Protein AF-A0A7V9R904-F1 (afdb_monomer_lite)

Radius of gyration: 27.71 Å; chains: 1; bounding box: 65×24×62 Å

Sequence (106 aa):
MPACEADAQMVERGLEPAAREVSVGGRQVPYWNAGPAYGPWAGGFFSPFGGLFPGILIGSMLGGAFASPVAYGGGYEGGDSGDGDFGGDFGGGDFGGGGDFGGGDF

Structure (mmCIF, N/CA/C/O backbone):
data_AF-A0A7V9R904-F1
#
_entry.id   AF-A0A7V9R904-F1
#
loop_
_atom_site.group_PDB
_atom_site.id
_atom_site.type_symbol
_atom_site.label_atom_id
_atom_site.label_alt_id
_atom_site.label_comp_id
_atom_site.label_asym_id
_atom_site.label_entity_id
_atom_site.label_seq_id
_atom_site.pdbx_PDB_ins_code
_atom_site.Cartn_x
_atom_site.Cartn_y
_atom_site.Cartn_z
_atom_site.occupancy
_atom_site.B_iso_or_equiv
_atom_site.auth_seq_id
_atom_site.auth_comp_id
_atom_site.auth_asym_id
_atom_site.auth_atom_id
_atom_site.pdbx_PDB_model_num
ATOM 1 N N . MET A 1 1 ? -4.715 -16.058 -0.648 1.00 57.75 1 MET A N 1
ATOM 2 C CA . MET A 1 1 ? -6.149 -16.337 -0.429 1.00 57.75 1 MET A CA 1
ATOM 3 C C . MET A 1 1 ? -6.753 -16.656 -1.782 1.00 57.75 1 MET A C 1
ATOM 5 O O . MET A 1 1 ? -6.652 -15.794 -2.644 1.00 57.75 1 MET A O 1
ATOM 9 N N . PRO A 1 2 ? -7.291 -17.861 -2.015 1.00 68.44 2 PRO A N 1
ATOM 10 C CA . PRO A 1 2 ? -8.132 -18.087 -3.186 1.00 68.44 2 PRO A CA 1
ATOM 11 C C . PRO A 1 2 ? -9.427 -17.267 -3.046 1.00 68.44 2 PRO A C 1
ATOM 13 O O . PRO A 1 2 ? -9.995 -17.206 -1.954 1.00 68.44 2 PRO A O 1
ATOM 16 N N . ALA A 1 3 ? -9.839 -16.595 -4.122 1.00 83.25 3 ALA A N 1
ATOM 17 C CA . ALA A 1 3 ? -11.090 -15.838 -4.188 1.00 83.25 3 ALA A CA 1
ATOM 18 C C . ALA A 1 3 ? -12.297 -16.791 -4.259 1.00 83.25 3 ALA A C 1
ATOM 20 O O . ALA A 1 3 ? -12.157 -17.923 -4.730 1.00 83.25 3 ALA A O 1
ATOM 21 N N . CYS A 1 4 ? -13.476 -16.359 -3.798 1.00 89.62 4 CYS A N 1
ATOM 22 C CA . CYS A 1 4 ? -14.700 -17.123 -4.042 1.00 89.62 4 CYS A CA 1
ATOM 23 C C . CYS A 1 4 ? -15.142 -16.979 -5.512 1.00 89.62 4 CYS A C 1
ATOM 25 O O . CYS A 1 4 ? -14.692 -16.073 -6.212 1.00 89.62 4 CYS A O 1
ATOM 27 N N . GLU A 1 5 ? -16.031 -17.855 -5.992 1.00 92.25 5 GLU A N 1
ATOM 28 C CA . GLU A 1 5 ? -16.502 -17.818 -7.389 1.00 92.25 5 GLU A CA 1
ATOM 29 C C . GLU A 1 5 ? -17.139 -16.467 -7.755 1.00 92.25 5 GLU A C 1
ATOM 31 O O . GLU A 1 5 ? -16.898 -15.940 -8.839 1.00 92.25 5 GLU A O 1
ATOM 36 N N . ALA A 1 6 ? -17.904 -15.870 -6.837 1.00 92.00 6 ALA A N 1
ATOM 37 C CA . ALA A 1 6 ? -18.533 -14.572 -7.064 1.00 92.00 6 ALA A CA 1
ATOM 38 C C . ALA A 1 6 ? -17.495 -13.453 -7.257 1.00 92.00 6 ALA A C 1
ATOM 40 O O . ALA A 1 6 ? -17.619 -12.661 -8.191 1.00 92.00 6 ALA A O 1
ATOM 41 N N . ASP A 1 7 ? -16.449 -13.422 -6.426 1.00 91.12 7 ASP A N 1
ATOM 42 C CA . ASP A 1 7 ? -15.366 -12.440 -6.539 1.00 91.12 7 ASP A CA 1
ATOM 43 C C . ASP A 1 7 ? -14.559 -12.652 -7.827 1.00 91.12 7 ASP A C 1
ATOM 45 O O . ASP A 1 7 ? -14.187 -11.685 -8.490 1.00 91.12 7 ASP A O 1
ATOM 49 N N . ALA A 1 8 ? -14.333 -13.909 -8.225 1.00 91.50 8 ALA A N 1
ATOM 50 C CA . ALA A 1 8 ? -13.651 -14.234 -9.477 1.00 91.50 8 ALA A CA 1
ATOM 51 C C . ALA A 1 8 ? -14.432 -13.712 -10.694 1.00 91.50 8 ALA A C 1
ATOM 53 O O . ALA A 1 8 ? -13.863 -13.024 -11.541 1.00 91.50 8 ALA A O 1
ATOM 54 N N . GLN A 1 9 ? -15.748 -13.942 -10.737 1.00 94.25 9 GLN A N 1
ATOM 55 C CA . GLN A 1 9 ? -16.601 -13.418 -11.807 1.00 94.25 9 GLN A CA 1
ATOM 56 C C . GLN A 1 9 ? -16.633 -11.883 -11.838 1.00 94.25 9 GLN A C 1
ATOM 58 O O . GLN A 1 9 ? -16.752 -11.299 -12.915 1.00 94.25 9 GLN A O 1
ATOM 63 N N . MET A 1 10 ? -16.555 -11.214 -10.682 1.00 94.12 10 MET A N 1
ATOM 64 C CA . MET A 1 10 ? -16.448 -9.751 -10.632 1.00 94.12 10 MET A CA 1
ATOM 65 C C . MET A 1 10 ? -15.141 -9.279 -11.270 1.00 94.12 10 MET A C 1
ATOM 67 O O . MET A 1 10 ? -15.184 -8.438 -12.167 1.00 94.12 10 MET A O 1
ATOM 71 N N . VAL A 1 11 ? -14.011 -9.877 -10.886 1.00 92.56 11 VAL A N 1
ATOM 72 C CA . VAL A 1 11 ? -12.688 -9.542 -11.435 1.00 92.56 11 VAL A CA 1
ATOM 73 C C . VAL A 1 11 ? -12.631 -9.776 -12.945 1.00 92.56 11 VAL A C 1
ATOM 75 O O . VAL A 1 11 ? -12.160 -8.911 -13.680 1.00 92.56 11 VAL A O 1
ATOM 78 N N . GLU A 1 12 ? -13.166 -10.897 -13.434 1.00 94.19 12 GLU A N 1
ATOM 79 C CA . GLU A 1 12 ? -13.231 -11.199 -14.873 1.00 94.19 12 GLU A CA 1
ATOM 80 C C . GLU A 1 12 ? -14.057 -10.173 -15.662 1.00 94.19 12 GLU A C 1
ATOM 82 O O . GLU A 1 12 ? -13.778 -9.905 -16.830 1.00 94.19 12 GLU A O 1
ATOM 87 N N . ARG A 1 13 ? -15.059 -9.563 -15.021 1.00 95.94 13 ARG A N 1
ATOM 88 C CA . ARG A 1 13 ? -15.883 -8.489 -15.598 1.00 95.94 13 ARG A CA 1
ATOM 89 C C . ARG A 1 13 ? -15.275 -7.095 -15.398 1.00 95.94 13 ARG A C 1
ATOM 91 O O . ARG A 1 13 ? -15.907 -6.113 -15.781 1.00 95.94 13 ARG A O 1
ATOM 98 N N . GLY A 1 14 ? -14.084 -6.997 -14.803 1.00 94.62 14 GLY A N 1
ATOM 99 C CA . GLY A 1 14 ? -13.423 -5.731 -14.477 1.00 94.62 14 GLY A CA 1
ATOM 100 C C . GLY A 1 14 ? -14.107 -4.946 -13.355 1.00 94.62 14 GLY A C 1
ATOM 101 O O . GLY A 1 14 ? -13.937 -3.733 -13.266 1.00 94.62 14 GLY A O 1
ATOM 102 N N . LEU A 1 15 ? -14.917 -5.616 -12.533 1.00 95.25 15 LEU A N 1
ATOM 103 C CA . LEU A 1 15 ? -15.547 -5.035 -11.353 1.00 95.25 15 LEU A CA 1
ATOM 104 C C . LEU A 1 15 ? -14.650 -5.239 -10.131 1.00 95.25 15 LEU A C 1
ATOM 106 O O . LEU A 1 15 ? -14.010 -6.278 -9.981 1.00 95.25 15 LEU A O 1
ATOM 110 N N . GLU A 1 16 ? -14.652 -4.254 -9.239 1.00 90.12 16 GLU A N 1
ATOM 111 C CA . GLU A 1 16 ? -13.893 -4.296 -7.991 1.00 90.12 16 GLU A CA 1
ATOM 112 C C . GLU A 1 16 ? -14.665 -5.117 -6.936 1.00 90.12 16 GLU A C 1
ATOM 114 O O . GLU A 1 16 ? -15.759 -4.703 -6.530 1.00 90.12 16 GLU A O 1
ATOM 119 N N . PRO A 1 17 ? -14.147 -6.272 -6.475 1.00 90.25 17 PRO A N 1
ATOM 120 C CA . PRO A 1 17 ? -14.756 -7.003 -5.371 1.00 90.25 17 PRO A CA 1
ATOM 121 C C . PRO A 1 17 ? -14.543 -6.267 -4.042 1.00 90.25 17 PRO A C 1
ATOM 123 O O . PRO A 1 17 ? -13.605 -5.485 -3.868 1.00 90.25 17 PRO A O 1
ATOM 126 N N . ALA A 1 18 ? -15.407 -6.541 -3.064 1.00 88.81 18 ALA A N 1
ATOM 127 C CA . ALA A 1 18 ? -15.295 -5.921 -1.750 1.00 88.81 18 ALA A CA 1
ATOM 128 C C . ALA A 1 18 ? -14.026 -6.396 -1.025 1.00 88.81 18 ALA A C 1
ATOM 130 O O . ALA A 1 18 ? -13.834 -7.581 -0.749 1.00 88.81 18 ALA A O 1
ATOM 131 N N . ALA A 1 19 ? -13.168 -5.445 -0.670 1.00 88.12 19 ALA A N 1
ATOM 132 C CA . ALA A 1 19 ? -11.979 -5.712 0.115 1.00 88.12 19 ALA A CA 1
ATOM 133 C C . ALA A 1 19 ? -12.311 -5.931 1.594 1.00 88.12 19 ALA A C 1
ATOM 135 O O . ALA A 1 19 ? -13.236 -5.338 2.148 1.00 88.12 19 ALA A O 1
ATOM 136 N N . ARG A 1 20 ? -11.491 -6.733 2.281 1.00 88.25 20 ARG A N 1
ATOM 137 C CA . ARG A 1 20 ? -11.578 -6.841 3.739 1.00 88.25 20 ARG A CA 1
ATOM 138 C C . ARG A 1 20 ? -11.132 -5.530 4.385 1.00 88.25 20 ARG A C 1
ATOM 140 O O . ARG A 1 20 ? -9.967 -5.147 4.265 1.00 88.25 20 ARG A O 1
ATOM 147 N N . GLU A 1 21 ? -12.035 -4.907 5.131 1.00 92.19 21 GLU A N 1
ATOM 148 C CA . GLU A 1 21 ? -11.756 -3.698 5.904 1.00 92.19 21 GLU A CA 1
ATOM 149 C C . GLU A 1 21 ? -11.452 -4.000 7.375 1.00 92.19 21 GLU A C 1
ATOM 151 O O . GLU A 1 21 ? -11.901 -5.000 7.946 1.00 92.19 21 GLU A O 1
ATOM 156 N N . VAL A 1 22 ? -10.680 -3.113 7.998 1.00 90.94 22 VAL A N 1
ATOM 157 C CA . VAL A 1 22 ? -10.340 -3.128 9.421 1.00 90.94 22 VAL A CA 1
ATOM 158 C C . VAL A 1 22 ? -10.510 -1.729 10.012 1.00 90.94 22 VAL A C 1
ATOM 160 O O . VAL A 1 22 ? -10.340 -0.726 9.318 1.00 90.94 22 VAL A O 1
ATOM 163 N N . SER A 1 23 ? -10.840 -1.664 11.303 1.00 93.69 23 SER A N 1
ATOM 164 C CA . SER A 1 23 ? -11.048 -0.394 12.001 1.00 93.69 23 SER A CA 1
ATOM 165 C C . SER A 1 23 ? -9.711 0.211 12.416 1.00 93.69 23 SER A C 1
ATOM 167 O O . SER A 1 23 ? -8.971 -0.384 13.202 1.00 93.69 23 SER A O 1
ATOM 169 N N . VAL A 1 24 ? -9.409 1.405 11.905 1.00 91.44 24 VAL A N 1
ATOM 170 C CA . VAL A 1 24 ? -8.217 2.187 12.258 1.00 91.44 24 VAL A CA 1
ATOM 171 C C . VAL A 1 24 ? -8.639 3.612 12.582 1.00 91.44 24 VAL A C 1
ATOM 173 O O . VAL A 1 24 ? -9.116 4.353 11.721 1.00 91.44 24 VAL A O 1
ATOM 176 N N . GLY A 1 25 ? -8.491 4.005 13.850 1.00 90.50 25 GLY A N 1
ATOM 177 C CA . GLY A 1 25 ? -8.860 5.349 14.308 1.00 90.50 25 GLY A CA 1
ATOM 178 C C . GLY A 1 25 ? -10.338 5.692 14.078 1.00 90.50 25 GLY A C 1
ATOM 179 O O . GLY A 1 25 ? -10.653 6.828 13.742 1.00 90.50 25 GLY A O 1
ATOM 180 N N . GLY A 1 26 ? -11.234 4.704 14.188 1.00 93.25 26 GLY A N 1
ATOM 181 C CA . GLY A 1 26 ? -12.678 4.882 13.995 1.00 93.25 26 GLY A CA 1
ATOM 182 C C . GLY A 1 26 ? -13.141 4.916 12.535 1.00 93.25 26 GLY A C 1
ATOM 183 O O . GLY A 1 26 ? -14.326 5.118 12.288 1.00 93.25 26 GLY A O 1
ATOM 184 N N . ARG A 1 27 ? -12.240 4.703 11.568 1.00 92.88 27 ARG A N 1
ATOM 185 C CA . ARG A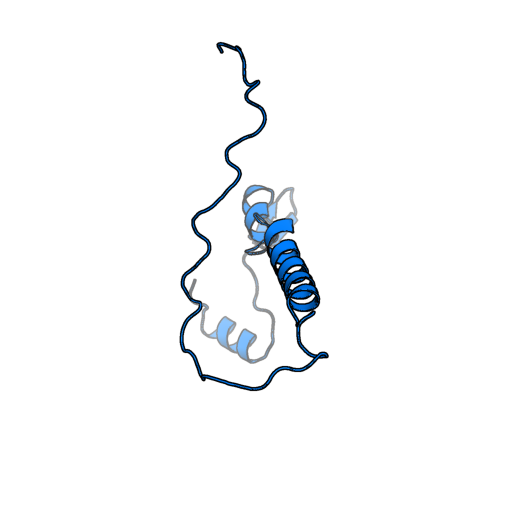 1 27 ? -12.581 4.552 10.147 1.00 92.88 27 ARG A CA 1
ATOM 186 C C . ARG A 1 27 ? -12.350 3.116 9.706 1.00 92.88 27 ARG A C 1
ATOM 188 O O . ARG A 1 27 ? -11.354 2.509 10.092 1.00 92.88 27 ARG A O 1
ATOM 195 N N . GLN A 1 28 ? -13.244 2.610 8.868 1.00 92.94 28 GLN A N 1
ATOM 196 C CA . GLN A 1 28 ? -13.014 1.367 8.148 1.00 92.94 28 GLN A CA 1
ATOM 197 C C . GLN A 1 28 ? -12.099 1.658 6.963 1.00 92.94 28 GLN A C 1
ATOM 199 O O . GLN A 1 28 ? -12.371 2.555 6.165 1.00 92.94 28 GLN A O 1
ATOM 204 N N . VAL A 1 29 ? -10.976 0.952 6.901 1.00 92.31 29 VAL A N 1
ATOM 205 C CA . VAL A 1 29 ? -10.018 1.045 5.798 1.00 92.31 29 VAL A CA 1
ATOM 206 C C . VAL A 1 29 ? -9.676 -0.356 5.309 1.00 92.31 29 VAL A C 1
ATOM 208 O O . VAL A 1 29 ? -9.668 -1.287 6.118 1.00 92.31 29 VAL A O 1
ATOM 211 N N . PRO A 1 30 ? -9.350 -0.538 4.021 1.00 90.69 30 PRO A N 1
ATOM 212 C CA . PRO A 1 30 ? -8.849 -1.815 3.532 1.00 90.69 30 PRO A CA 1
ATOM 213 C C . PRO A 1 30 ? -7.640 -2.289 4.343 1.00 90.69 30 PRO A C 1
ATOM 215 O O . PRO A 1 30 ? -6.802 -1.477 4.744 1.00 90.69 30 PRO A O 1
ATOM 218 N N . TYR A 1 31 ? -7.526 -3.597 4.582 1.00 86.81 31 TYR A N 1
ATOM 219 C CA . TYR A 1 31 ? -6.534 -4.144 5.516 1.00 86.81 31 TYR A CA 1
ATOM 220 C C . TYR A 1 31 ? -5.078 -3.781 5.173 1.00 86.81 31 TYR A C 1
ATOM 222 O O . TYR A 1 31 ? -4.259 -3.626 6.073 1.00 86.81 31 TYR A O 1
ATOM 230 N N . TRP A 1 32 ? -4.751 -3.603 3.891 1.00 86.00 32 TRP A N 1
ATOM 231 C CA . TRP A 1 32 ? -3.413 -3.194 3.444 1.00 86.00 32 TRP A CA 1
ATOM 232 C C . TRP A 1 32 ? -3.088 -1.726 3.755 1.00 86.00 32 TRP A C 1
ATOM 234 O O . TRP A 1 32 ? -1.923 -1.347 3.769 1.00 86.00 32 TRP A O 1
ATOM 244 N N . ASN A 1 33 ? -4.100 -0.907 4.047 1.00 87.25 33 ASN A N 1
ATOM 245 C CA . ASN A 1 33 ? -3.960 0.493 4.452 1.00 87.25 33 ASN A CA 1
ATOM 246 C C . ASN A 1 33 ? -4.025 0.676 5.978 1.00 87.25 33 ASN A C 1
ATOM 248 O O . ASN A 1 33 ? -4.124 1.802 6.465 1.00 87.25 33 ASN A O 1
ATOM 252 N N . ALA A 1 34 ? -3.968 -0.407 6.757 1.00 87.88 34 ALA A N 1
ATOM 253 C CA . ALA A 1 34 ? -4.254 -0.376 8.189 1.00 87.88 34 ALA A CA 1
ATOM 254 C C . ALA A 1 34 ? -3.159 0.250 9.084 1.00 87.88 34 ALA A C 1
ATOM 256 O O . ALA A 1 34 ? -3.258 0.188 10.309 1.00 87.88 34 ALA A O 1
ATOM 257 N N . GLY A 1 35 ? -2.116 0.857 8.507 1.00 83.88 35 GLY A N 1
ATOM 258 C CA . GLY A 1 35 ? -1.090 1.607 9.238 1.00 83.88 35 GLY A CA 1
ATOM 259 C C . GLY A 1 35 ? 0.348 1.123 8.999 1.00 83.88 35 GLY A C 1
ATOM 260 O O . GLY A 1 35 ? 0.597 0.368 8.057 1.00 83.88 35 GLY A O 1
ATOM 261 N N . PRO A 1 36 ? 1.313 1.543 9.846 1.00 80.88 36 PRO A N 1
ATOM 262 C CA . PRO A 1 36 ? 2.751 1.361 9.606 1.00 80.88 36 PRO A CA 1
ATOM 263 C C . PRO A 1 36 ? 3.190 -0.090 9.404 1.00 80.88 36 PRO A C 1
ATOM 265 O O . PRO A 1 36 ? 4.127 -0.341 8.657 1.00 80.88 36 PRO A O 1
ATOM 268 N N . ALA A 1 37 ? 2.488 -1.048 10.016 1.00 79.19 37 ALA A N 1
ATOM 269 C CA . ALA A 1 37 ? 2.767 -2.475 9.854 1.00 79.19 37 ALA A CA 1
ATOM 270 C C . ALA A 1 37 ? 2.628 -2.960 8.397 1.00 79.19 37 ALA A C 1
ATOM 272 O O . ALA A 1 37 ? 3.303 -3.907 8.004 1.00 79.19 37 ALA A O 1
ATOM 273 N N . TYR A 1 38 ? 1.791 -2.301 7.592 1.00 76.25 38 TYR A N 1
ATOM 274 C CA . TYR A 1 38 ? 1.568 -2.631 6.180 1.00 76.25 38 TYR A CA 1
ATOM 275 C C . TYR A 1 38 ? 2.311 -1.689 5.216 1.00 76.25 38 TYR A C 1
ATOM 277 O O . TYR A 1 38 ? 2.404 -1.971 4.023 1.00 76.25 38 TYR A O 1
ATOM 285 N N . GLY A 1 39 ? 2.906 -0.606 5.732 1.00 73.88 39 GLY A N 1
ATOM 286 C CA . GLY A 1 39 ? 3.659 0.386 4.957 1.00 73.88 39 GLY A CA 1
ATOM 287 C C . GLY A 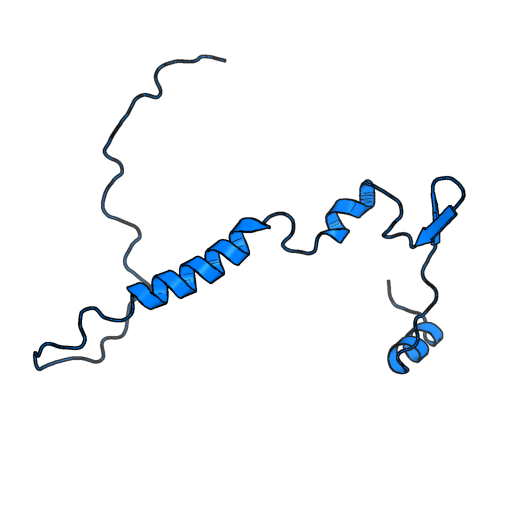1 39 ? 4.808 -0.180 4.105 1.00 73.88 39 GLY A C 1
ATOM 288 O O . GLY A 1 39 ? 4.930 0.235 2.953 1.00 73.88 39 GLY A O 1
ATOM 289 N N . PRO A 1 40 ? 5.611 -1.154 4.585 1.00 73.06 40 PRO A N 1
ATOM 290 C CA . PRO A 1 40 ? 6.704 -1.727 3.793 1.00 73.06 40 PRO A CA 1
ATOM 291 C C . PRO A 1 40 ? 6.262 -2.383 2.478 1.00 73.06 40 PRO A C 1
ATOM 293 O O . PRO A 1 40 ? 7.029 -2.404 1.522 1.00 73.06 40 PRO A O 1
ATOM 296 N N . TRP A 1 41 ? 5.028 -2.891 2.403 1.00 72.12 41 TRP A N 1
ATOM 297 C CA . TRP A 1 41 ? 4.483 -3.484 1.176 1.00 72.12 41 TRP A CA 1
ATOM 298 C C . TRP A 1 41 ? 3.896 -2.447 0.210 1.00 72.12 41 TRP A C 1
ATOM 300 O O . TRP A 1 41 ? 3.796 -2.716 -0.985 1.00 72.12 41 TRP A O 1
ATOM 310 N N . ALA A 1 42 ? 3.548 -1.252 0.696 1.00 72.75 42 ALA A N 1
ATOM 311 C CA . ALA A 1 42 ? 2.994 -0.182 -0.132 1.00 72.75 42 ALA A CA 1
ATOM 3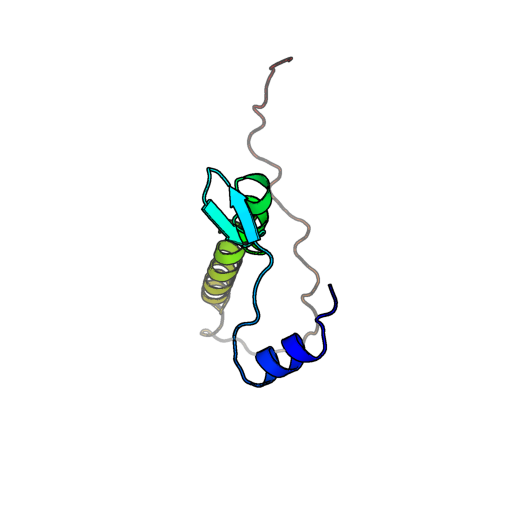12 C C . ALA A 1 42 ? 4.045 0.488 -1.039 1.00 72.75 42 ALA A C 1
ATOM 314 O O . ALA A 1 42 ? 3.687 1.067 -2.060 1.00 72.75 42 ALA A O 1
ATOM 315 N N . GLY A 1 43 ? 5.338 0.394 -0.704 1.00 75.38 43 GLY A N 1
ATOM 316 C CA . GLY A 1 43 ? 6.428 0.987 -1.492 1.00 75.38 43 GLY A CA 1
ATOM 317 C C . GLY A 1 43 ? 6.778 0.242 -2.790 1.00 75.38 43 GLY A C 1
ATOM 318 O O . GLY A 1 43 ? 7.583 0.730 -3.583 1.00 75.38 43 GLY A O 1
ATOM 319 N N . GLY A 1 44 ? 6.194 -0.937 -3.026 1.00 76.12 44 GLY A N 1
ATOM 320 C CA . GLY A 1 44 ? 6.538 -1.811 -4.151 1.00 76.12 44 GLY A CA 1
ATOM 321 C C . GLY A 1 44 ? 7.807 -2.643 -3.916 1.00 76.12 44 GLY A C 1
ATOM 322 O O . GLY A 1 44 ? 8.601 -2.377 -3.017 1.00 76.12 44 GLY A O 1
ATOM 323 N N . PHE A 1 45 ? 8.011 -3.676 -4.742 1.00 71.88 45 PHE A N 1
ATOM 324 C CA . PHE A 1 45 ? 9.094 -4.664 -4.582 1.00 71.88 45 PHE A CA 1
ATOM 325 C C . PHE A 1 45 ? 10.499 -4.038 -4.514 1.00 71.88 45 PHE A C 1
ATOM 327 O O . PHE A 1 45 ? 11.359 -4.497 -3.767 1.00 71.88 45 PHE A O 1
ATOM 334 N N . PHE A 1 46 ? 10.720 -2.954 -5.258 1.00 75.19 46 PHE A N 1
ATOM 335 C CA . PHE A 1 46 ? 12.007 -2.263 -5.327 1.00 75.19 46 PHE A CA 1
ATOM 336 C C . PHE A 1 46 ? 12.149 -1.116 -4.323 1.00 75.19 46 PHE A C 1
ATOM 338 O O . PHE A 1 46 ? 13.185 -0.456 -4.319 1.00 75.19 46 PHE A O 1
ATOM 345 N N . SER A 1 47 ? 11.160 -0.882 -3.451 1.00 78.00 47 SER A N 1
ATOM 346 C CA . SER A 1 47 ? 11.234 0.181 -2.439 1.00 78.00 47 SER A CA 1
ATOM 347 C C . SER A 1 47 ? 12.506 0.137 -1.584 1.00 78.00 47 SER A C 1
ATOM 349 O O . SER A 1 47 ? 13.078 1.202 -1.356 1.00 78.00 47 SER A O 1
ATOM 351 N N . PRO A 1 48 ? 12.997 -1.040 -1.131 1.00 80.06 48 PRO A N 1
ATOM 352 C CA . PRO A 1 48 ? 14.239 -1.118 -0.355 1.00 80.06 48 PRO A CA 1
ATOM 353 C C . PRO A 1 48 ? 15.489 -0.738 -1.162 1.00 80.06 48 PRO A C 1
ATOM 355 O O . PRO A 1 48 ? 16.519 -0.398 -0.592 1.00 80.06 48 PRO A O 1
ATOM 358 N N . PHE A 1 49 ? 15.395 -0.775 -2.492 1.00 82.69 49 PHE A N 1
ATOM 359 C CA . PHE A 1 49 ? 16.477 -0.526 -3.443 1.00 82.69 49 PHE A CA 1
ATOM 360 C C . PHE A 1 49 ? 16.234 0.753 -4.258 1.00 82.69 49 PHE A C 1
ATOM 362 O O . PHE A 1 49 ? 16.732 0.864 -5.378 1.00 82.69 49 PHE A O 1
ATOM 369 N N . GLY A 1 50 ? 15.468 1.710 -3.717 1.00 77.88 50 GLY A N 1
ATOM 370 C CA . GLY A 1 50 ? 14.846 2.821 -4.454 1.00 77.88 50 GLY A CA 1
ATOM 371 C C . GLY A 1 50 ? 15.758 3.680 -5.344 1.00 77.88 50 GLY A C 1
ATOM 372 O O . GLY A 1 50 ? 15.260 4.314 -6.268 1.00 77.88 50 GLY A O 1
ATOM 373 N N . GLY A 1 51 ? 17.077 3.678 -5.127 1.00 78.69 51 GLY A N 1
ATOM 374 C CA . GLY A 1 51 ? 18.058 4.315 -6.020 1.00 78.69 51 GLY A CA 1
ATOM 375 C C . GLY A 1 51 ? 18.945 3.346 -6.809 1.00 78.69 51 GLY A C 1
ATOM 376 O O . GLY A 1 51 ? 19.504 3.724 -7.834 1.00 78.69 51 GLY A O 1
ATOM 377 N N . LEU A 1 52 ? 19.060 2.092 -6.371 1.00 86.44 52 LEU A N 1
ATOM 378 C CA . LEU A 1 52 ? 19.962 1.112 -6.971 1.00 86.44 52 LEU A CA 1
ATOM 379 C C . LEU A 1 52 ? 19.461 0.666 -8.343 1.00 86.44 52 LEU A C 1
ATOM 381 O O . LEU A 1 52 ? 20.227 0.656 -9.296 1.00 86.44 52 LEU A O 1
ATOM 385 N N . PHE A 1 53 ? 18.175 0.332 -8.466 1.00 86.75 53 PHE A N 1
ATOM 386 C CA . PHE A 1 53 ? 17.639 -0.153 -9.737 1.00 86.75 53 PHE A CA 1
ATOM 387 C C . PHE A 1 53 ? 17.599 0.943 -10.820 1.00 86.75 53 PHE A C 1
ATOM 389 O O . PHE A 1 53 ? 18.142 0.709 -11.901 1.00 86.75 53 PHE A O 1
ATOM 396 N N . PRO A 1 54 ? 17.080 2.165 -10.559 1.00 85.38 54 PRO A N 1
ATOM 397 C CA . PRO A 1 54 ? 17.203 3.271 -11.512 1.00 85.38 54 PRO A CA 1
ATOM 398 C C . PRO A 1 54 ? 18.661 3.638 -11.812 1.00 85.38 54 PRO A C 1
ATOM 400 O O . PRO A 1 54 ? 18.987 3.942 -12.955 1.00 85.38 54 PRO A O 1
ATOM 403 N N . GLY A 1 55 ? 19.542 3.574 -10.807 1.00 89.06 55 GLY A N 1
ATOM 404 C CA . GLY A 1 55 ? 20.972 3.839 -10.960 1.00 89.06 55 GLY A CA 1
ATOM 405 C C . GLY A 1 55 ? 21.671 2.827 -11.864 1.00 89.06 55 GLY A C 1
ATOM 406 O O . GLY A 1 55 ? 22.440 3.232 -12.728 1.00 89.06 55 GLY A O 1
ATOM 407 N N . ILE A 1 56 ? 21.358 1.535 -11.733 1.00 89.81 56 ILE A N 1
ATOM 408 C CA . ILE A 1 56 ? 21.854 0.491 -12.638 1.00 89.81 56 ILE A CA 1
ATOM 409 C C . ILE A 1 56 ? 21.296 0.713 -14.043 1.00 89.81 56 ILE A C 1
ATOM 411 O O . ILE A 1 56 ? 22.064 0.684 -14.991 1.00 89.81 56 ILE A O 1
ATOM 415 N N . LEU A 1 57 ? 20.002 1.007 -14.205 1.00 89.88 57 LEU A N 1
ATOM 416 C CA . LEU A 1 57 ? 19.424 1.251 -15.533 1.00 89.88 57 LEU A CA 1
ATOM 417 C C . LEU A 1 57 ? 20.070 2.452 -16.241 1.00 89.88 57 LEU A C 1
ATOM 419 O O . LEU A 1 57 ? 20.488 2.337 -17.393 1.00 89.88 57 LEU A O 1
ATOM 423 N N . ILE A 1 58 ? 20.197 3.590 -15.553 1.00 90.88 58 ILE A N 1
ATOM 424 C CA . ILE A 1 58 ? 20.849 4.790 -16.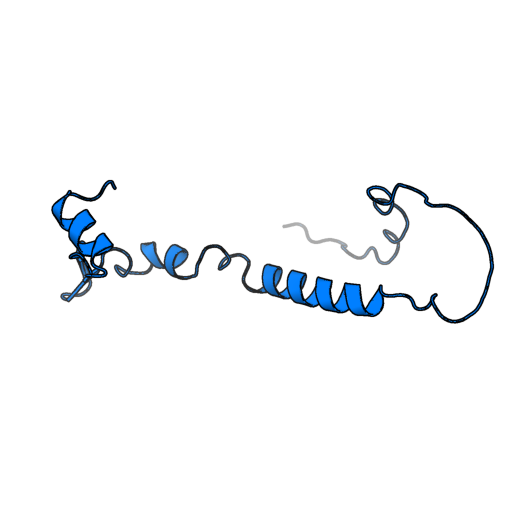097 1.00 90.88 58 ILE A CA 1
ATOM 425 C C . ILE A 1 58 ? 22.340 4.529 -16.322 1.00 90.88 58 ILE A C 1
ATOM 427 O O . ILE A 1 58 ? 22.872 4.889 -17.369 1.00 90.88 58 ILE A O 1
ATOM 431 N N . GLY A 1 59 ? 23.005 3.869 -15.374 1.00 89.00 59 GLY A N 1
ATOM 432 C CA . GLY A 1 59 ? 24.412 3.494 -15.461 1.00 89.00 59 GLY A CA 1
ATOM 433 C C . GLY A 1 59 ? 24.695 2.545 -16.623 1.00 89.00 59 GLY A C 1
ATOM 434 O O . GLY A 1 59 ? 25.693 2.721 -17.308 1.00 89.00 59 GLY A O 1
ATOM 435 N N . SER A 1 60 ? 23.799 1.605 -16.921 1.00 87.31 60 SER A N 1
ATOM 436 C CA . SER A 1 60 ? 23.907 0.708 -18.074 1.00 87.31 60 SER A CA 1
ATOM 437 C C . SER A 1 60 ? 23.638 1.426 -19.397 1.00 87.31 60 SER A C 1
ATOM 439 O O . SER A 1 60 ? 24.332 1.154 -20.372 1.00 87.31 60 SER A O 1
ATOM 441 N N . MET A 1 61 ? 22.692 2.372 -19.453 1.00 87.56 61 MET A N 1
ATOM 442 C CA . MET A 1 61 ? 22.485 3.196 -20.655 1.00 87.56 61 MET A CA 1
ATOM 443 C C . MET A 1 61 ? 23.676 4.126 -20.917 1.00 87.56 61 MET A C 1
ATOM 445 O O . MET A 1 61 ? 24.122 4.251 -22.055 1.00 87.56 61 MET A O 1
ATOM 449 N N . LEU A 1 62 ? 24.213 4.755 -19.869 1.00 86.31 62 LEU A N 1
ATOM 450 C CA . LEU A 1 62 ? 25.355 5.661 -19.961 1.00 86.31 62 LEU A CA 1
ATOM 451 C C . LEU A 1 62 ? 26.653 4.893 -20.243 1.00 86.31 62 LEU A C 1
ATOM 453 O O . LEU A 1 62 ? 27.411 5.268 -21.131 1.00 86.31 62 LEU A O 1
ATOM 457 N N . GLY A 1 63 ? 26.865 3.776 -19.549 1.00 81.31 63 GLY A N 1
ATOM 458 C CA . GLY A 1 63 ? 27.957 2.838 -19.78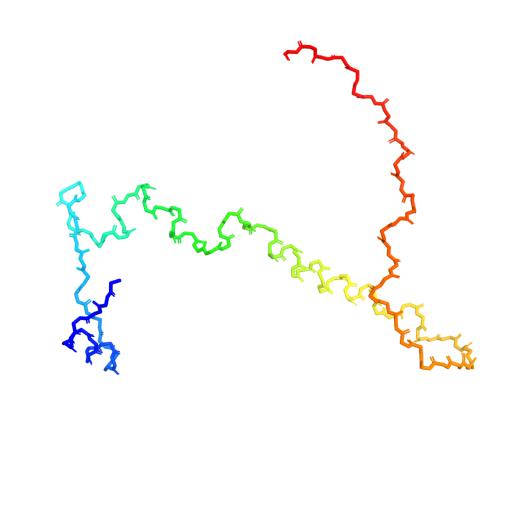1 1.00 81.31 63 GLY A CA 1
ATOM 459 C C . GLY A 1 63 ? 27.917 2.270 -21.194 1.00 81.31 63 GLY A C 1
ATOM 460 O O . GLY A 1 63 ? 28.939 2.285 -21.855 1.00 81.31 63 GLY A O 1
ATOM 461 N N . GLY A 1 64 ? 26.748 1.888 -21.718 1.00 79.25 64 GLY A N 1
ATOM 462 C CA . GLY A 1 64 ? 26.591 1.466 -23.114 1.00 79.25 64 GLY A CA 1
ATOM 463 C C . GLY A 1 64 ? 26.847 2.584 -24.132 1.00 79.25 64 GLY A C 1
ATOM 464 O O . GLY A 1 64 ? 27.394 2.326 -25.201 1.00 79.25 64 GLY A O 1
ATOM 465 N N . ALA A 1 65 ? 26.509 3.835 -23.802 1.00 72.56 65 ALA A N 1
ATOM 466 C CA . ALA A 1 65 ? 26.799 4.992 -24.650 1.00 72.56 65 ALA A CA 1
ATOM 467 C C . ALA A 1 65 ? 28.296 5.352 -24.679 1.00 72.56 65 ALA A C 1
ATOM 469 O O . ALA A 1 65 ? 28.794 5.765 -25.723 1.00 72.56 65 ALA A O 1
ATOM 470 N N . PHE A 1 66 ? 29.015 5.168 -23.567 1.00 66.19 66 PHE A N 1
ATOM 471 C CA . PHE A 1 66 ? 30.471 5.352 -23.493 1.00 66.19 66 PHE A CA 1
ATOM 472 C C . PHE A 1 66 ? 31.274 4.103 -23.896 1.00 66.19 66 PHE A C 1
ATOM 474 O O . PHE A 1 66 ? 32.444 4.227 -24.246 1.00 66.19 66 PHE A O 1
ATOM 481 N N . ALA A 1 67 ? 30.656 2.918 -23.878 1.00 62.44 67 ALA A N 1
ATOM 482 C CA . ALA A 1 67 ? 31.250 1.648 -24.299 1.00 62.44 67 ALA A CA 1
ATOM 483 C C . ALA A 1 67 ? 31.026 1.337 -25.789 1.00 62.44 67 ALA A C 1
ATOM 485 O O . ALA A 1 67 ? 31.638 0.411 -26.315 1.00 62.44 67 ALA A O 1
ATOM 486 N N . SER A 1 68 ? 30.190 2.105 -26.496 1.00 53.62 68 SER A N 1
ATOM 487 C CA . SER A 1 68 ? 30.086 2.013 -27.956 1.00 53.62 68 SER A CA 1
ATOM 488 C C . SER A 1 68 ? 31.193 2.853 -28.609 1.00 53.62 68 SER A C 1
ATOM 490 O O . SER A 1 68 ? 31.543 3.931 -28.129 1.00 53.62 68 SER A O 1
ATOM 492 N N . PRO A 1 69 ? 31.829 2.333 -29.660 1.00 50.12 69 PRO A N 1
ATOM 493 C CA . PRO A 1 69 ? 33.272 2.255 -29.758 1.00 50.12 69 PRO A CA 1
ATOM 494 C C . PRO A 1 69 ? 33.888 3.611 -30.092 1.00 50.12 69 PRO A C 1
ATOM 496 O O . PRO A 1 69 ? 33.778 4.096 -31.218 1.00 50.12 69 PRO A O 1
ATOM 499 N N . VAL A 1 70 ? 34.764 4.104 -29.219 1.00 49.00 70 VAL A N 1
ATOM 500 C CA . VAL A 1 70 ? 35.874 4.988 -29.634 1.00 49.00 70 VAL A CA 1
ATOM 501 C C . VAL A 1 70 ? 36.928 4.198 -30.453 1.00 49.00 70 VAL A C 1
ATOM 503 O O . VAL A 1 70 ? 38.108 4.522 -30.476 1.00 49.00 70 VAL A O 1
ATOM 506 N N . ALA A 1 71 ? 36.498 3.132 -31.134 1.00 52.22 71 ALA A N 1
ATOM 507 C CA . ALA A 1 71 ? 37.291 2.208 -31.932 1.00 52.22 71 ALA A CA 1
ATOM 508 C C . ALA A 1 71 ? 36.601 1.831 -33.261 1.00 52.22 71 ALA A C 1
ATOM 510 O O . ALA A 1 71 ? 36.972 0.840 -33.878 1.00 52.22 71 ALA A O 1
ATOM 511 N N . TYR A 1 72 ? 35.599 2.589 -33.732 1.00 48.25 72 TYR A N 1
ATOM 512 C CA . TYR A 1 72 ? 34.976 2.336 -35.042 1.00 48.25 72 TYR A CA 1
ATOM 513 C C . TYR A 1 72 ? 35.027 3.581 -35.923 1.00 48.25 72 TYR A C 1
ATOM 515 O O . TYR A 1 72 ? 34.029 4.236 -36.208 1.00 48.25 72 TYR A O 1
ATOM 523 N N . GLY A 1 73 ? 36.245 3.939 -36.326 1.00 44.47 73 GLY A N 1
ATOM 524 C CA . GLY A 1 73 ? 36.470 5.065 -37.225 1.00 44.47 73 GLY A CA 1
ATOM 525 C C . GLY A 1 73 ? 37.941 5.340 -37.504 1.00 44.47 73 GLY A C 1
ATOM 526 O O . GLY A 1 73 ? 38.362 6.484 -37.405 1.00 44.47 73 GLY A O 1
ATOM 527 N N . GLY A 1 74 ? 38.745 4.314 -37.802 1.00 46.53 74 GLY A N 1
ATOM 528 C CA . GLY A 1 74 ? 40.166 4.550 -38.068 1.00 46.53 74 GLY A CA 1
ATOM 529 C C . GLY A 1 74 ? 41.014 3.330 -38.395 1.00 46.53 74 GLY A C 1
ATOM 530 O O . GLY A 1 74 ? 42.124 3.245 -37.900 1.00 46.53 74 GLY A O 1
ATOM 531 N N . GLY A 1 75 ? 40.480 2.412 -39.206 1.00 47.19 75 GLY A N 1
ATOM 532 C CA . GLY A 1 75 ? 41.236 1.501 -40.069 1.00 47.19 75 GLY A CA 1
ATOM 533 C C . GLY A 1 75 ? 42.272 0.582 -39.430 1.00 47.19 75 GLY A C 1
ATOM 534 O O . GLY A 1 75 ? 43.416 0.975 -39.281 1.00 47.19 75 GLY A O 1
ATOM 535 N N . TYR A 1 76 ? 41.931 -0.694 -39.273 1.00 41.03 76 TYR A N 1
ATOM 536 C CA . TYR A 1 76 ? 42.826 -1.773 -39.687 1.00 41.03 76 TYR A CA 1
ATOM 537 C C . TYR A 1 76 ? 42.043 -3.078 -39.848 1.00 41.03 76 TYR A C 1
ATOM 539 O O . TYR A 1 76 ? 41.288 -3.529 -38.996 1.00 41.03 76 TYR A O 1
ATOM 547 N N . GLU A 1 77 ? 42.213 -3.591 -41.051 1.00 47.78 77 GLU A N 1
ATOM 548 C CA . GLU A 1 77 ? 42.072 -4.951 -41.537 1.00 47.78 77 GLU A CA 1
ATOM 549 C C . GLU A 1 77 ? 42.270 -6.049 -40.474 1.00 47.78 77 GLU A C 1
ATOM 551 O O . GLU A 1 77 ? 43.268 -6.058 -39.758 1.00 47.78 77 GLU A O 1
ATOM 556 N N . GLY A 1 78 ? 41.373 -7.040 -40.478 1.00 49.12 78 GLY A N 1
ATOM 557 C CA . GLY A 1 78 ? 41.734 -8.412 -40.127 1.00 49.12 78 GLY A CA 1
ATOM 558 C C . GLY A 1 78 ? 41.215 -8.946 -38.794 1.00 49.12 78 GLY A C 1
ATOM 559 O O . GLY A 1 78 ? 41.727 -8.616 -37.735 1.00 49.12 78 GLY A O 1
ATOM 560 N N . GLY A 1 79 ? 40.323 -9.932 -38.900 1.00 45.22 79 GLY A N 1
ATOM 561 C CA . GLY A 1 79 ? 40.447 -11.133 -38.079 1.00 45.22 79 GLY A CA 1
ATOM 562 C C . GLY A 1 79 ? 39.384 -11.346 -37.008 1.00 45.22 79 GLY A C 1
ATOM 563 O O . GLY A 1 79 ? 39.289 -10.609 -36.042 1.00 45.22 79 GLY A O 1
ATOM 564 N N . ASP A 1 80 ? 38.709 -12.478 -37.185 1.00 46.41 80 ASP A N 1
ATOM 565 C CA . ASP A 1 80 ? 38.233 -13.374 -36.136 1.00 46.41 80 ASP A CA 1
ATOM 566 C C . ASP A 1 80 ? 36.939 -13.014 -35.393 1.00 46.41 80 ASP A C 1
ATOM 568 O O . ASP A 1 80 ? 36.847 -12.148 -34.528 1.00 46.41 80 ASP A O 1
ATOM 572 N N . SER A 1 81 ? 35.908 -13.784 -35.741 1.00 60.31 81 SER A N 1
ATOM 573 C CA . SER A 1 81 ? 34.758 -14.047 -34.889 1.00 60.31 81 SER A CA 1
ATOM 574 C C . SER A 1 81 ? 35.226 -14.839 -33.663 1.00 60.31 81 SER A C 1
ATOM 576 O O . SER A 1 81 ? 35.206 -16.066 -33.672 1.00 60.31 81 SER A O 1
ATOM 578 N N . GLY A 1 82 ? 35.663 -14.120 -32.633 1.00 43.84 82 GLY A N 1
ATOM 579 C CA . GLY A 1 82 ? 36.086 -14.673 -31.353 1.00 43.84 82 GLY A CA 1
ATOM 580 C C . GLY A 1 82 ? 34.956 -14.646 -30.333 1.00 43.84 82 GLY A C 1
ATOM 581 O O . GLY A 1 82 ? 34.606 -13.601 -29.793 1.00 43.84 82 GLY A O 1
ATOM 582 N N . ASP A 1 83 ? 34.391 -15.821 -30.101 1.00 59.94 83 ASP A N 1
ATOM 583 C CA . ASP A 1 83 ? 33.607 -16.190 -28.930 1.00 59.94 83 ASP A CA 1
ATOM 584 C C . ASP A 1 83 ? 34.359 -15.801 -27.638 1.00 59.94 83 ASP A C 1
ATOM 586 O O . ASP A 1 83 ? 35.541 -16.115 -27.493 1.00 59.94 83 ASP A O 1
ATOM 590 N N . GLY A 1 84 ? 33.675 -15.144 -26.696 1.00 55.03 84 GLY A N 1
ATOM 591 C CA . GLY A 1 84 ? 34.141 -15.005 -25.315 1.00 55.03 84 GLY A CA 1
ATOM 592 C C . GLY A 1 84 ? 34.433 -13.579 -24.849 1.00 55.03 84 GLY A C 1
ATOM 593 O O . GLY A 1 84 ? 35.555 -13.106 -24.950 1.00 55.03 84 GLY A O 1
ATOM 594 N N . ASP A 1 85 ? 33.450 -12.960 -24.189 1.00 58.81 85 ASP A N 1
ATOM 595 C CA . ASP A 1 85 ? 33.748 -12.117 -23.023 1.00 58.81 85 ASP A CA 1
ATOM 596 C C . ASP A 1 85 ? 32.628 -12.200 -21.968 1.00 58.81 85 ASP A C 1
ATOM 598 O O . ASP A 1 85 ? 31.986 -11.229 -21.576 1.00 58.81 85 ASP A O 1
ATOM 602 N N . PHE A 1 86 ? 32.356 -13.433 -21.529 1.00 56.00 86 PHE A N 1
ATOM 603 C CA . PHE A 1 86 ? 31.795 -13.712 -20.202 1.00 56.00 86 PHE A CA 1
ATOM 604 C C . PHE A 1 86 ? 32.930 -14.120 -19.249 1.00 56.00 86 PHE A C 1
ATOM 606 O O . PHE A 1 86 ? 32.816 -15.111 -18.524 1.00 56.00 86 PHE A O 1
ATOM 613 N N . GLY A 1 87 ? 34.060 -13.409 -19.266 1.00 57.19 87 GLY A N 1
ATOM 614 C CA . GLY A 1 87 ? 35.185 -13.804 -18.429 1.00 57.19 87 GLY A CA 1
ATOM 615 C C . GLY A 1 87 ? 36.413 -12.926 -18.566 1.00 57.19 87 GLY A C 1
ATOM 616 O O . GLY A 1 87 ? 37.380 -13.349 -19.188 1.00 57.19 87 GLY A O 1
ATOM 617 N N . GLY A 1 88 ? 36.430 -11.772 -17.896 1.00 54.84 88 GLY A N 1
ATOM 618 C CA . GLY A 1 88 ? 37.683 -11.033 -17.797 1.00 54.84 88 GLY A CA 1
ATOM 619 C C . GLY A 1 88 ? 37.645 -9.633 -17.205 1.00 54.84 88 GLY A C 1
ATOM 620 O O . GLY A 1 88 ? 38.244 -8.761 -17.805 1.00 54.84 88 GLY A O 1
ATOM 621 N N . ASP A 1 89 ? 37.033 -9.409 -16.033 1.00 58.00 89 ASP A N 1
ATOM 622 C CA . ASP A 1 89 ? 37.536 -8.357 -15.122 1.00 58.00 89 ASP A CA 1
ATOM 623 C C . ASP A 1 89 ? 37.126 -8.593 -13.654 1.00 58.00 89 ASP A C 1
ATOM 625 O O . ASP A 1 89 ? 36.495 -7.777 -12.989 1.00 58.00 89 ASP A O 1
ATOM 629 N N . PHE A 1 90 ? 37.468 -9.772 -13.129 1.00 56.75 90 PHE A N 1
ATOM 630 C CA . PHE A 1 90 ? 37.622 -9.976 -11.684 1.00 56.75 90 PHE A CA 1
ATOM 631 C C . PHE A 1 90 ? 39.117 -10.063 -11.354 1.00 56.75 90 PHE A C 1
ATOM 633 O O . PHE A 1 90 ? 39.584 -11.073 -10.827 1.00 56.75 90 PHE A O 1
ATOM 640 N N . GLY A 1 91 ? 39.886 -9.018 -11.677 1.00 57.22 91 GLY A N 1
ATOM 641 C CA . GLY A 1 91 ? 41.244 -8.898 -11.150 1.00 57.22 91 GLY A CA 1
ATOM 642 C C . GLY A 1 91 ? 42.180 -7.975 -11.920 1.00 57.22 91 GLY A C 1
ATOM 643 O O . GLY A 1 91 ? 42.751 -8.390 -12.921 1.00 57.22 91 GLY A O 1
ATOM 644 N N . GLY A 1 92 ? 42.483 -6.807 -11.340 1.00 55.91 92 GLY A N 1
ATOM 645 C CA . GLY A 1 92 ? 43.751 -6.125 -11.616 1.00 55.91 92 GLY A CA 1
ATOM 646 C C . GLY A 1 92 ? 43.792 -4.616 -11.360 1.00 55.91 92 GLY A C 1
ATOM 647 O O . GLY A 1 92 ? 43.692 -3.856 -12.308 1.00 55.91 92 GLY A O 1
ATOM 648 N N . GLY A 1 93 ? 44.070 -4.210 -10.109 1.00 52.88 93 GLY A N 1
ATOM 649 C CA . GLY A 1 93 ? 44.447 -2.833 -9.708 1.00 52.88 93 GLY A CA 1
ATOM 650 C C . GLY A 1 93 ? 43.234 -1.918 -9.497 1.00 52.88 93 GLY A C 1
ATOM 651 O O . GLY A 1 93 ? 42.434 -1.751 -10.396 1.00 52.88 93 GLY A O 1
ATOM 652 N N . ASP A 1 94 ? 42.918 -1.369 -8.324 1.00 57.28 94 ASP A N 1
ATOM 653 C CA . ASP A 1 94 ? 43.751 -0.681 -7.338 1.00 57.28 94 ASP A CA 1
ATOM 654 C C . ASP A 1 94 ? 43.223 -0.925 -5.906 1.00 57.28 94 ASP A C 1
ATOM 656 O O . ASP A 1 94 ? 42.436 -0.153 -5.360 1.00 57.28 94 ASP A O 1
ATOM 660 N N . PHE A 1 95 ? 43.710 -1.976 -5.241 1.00 56.47 95 PHE A N 1
ATOM 661 C CA . PHE A 1 95 ? 43.702 -2.059 -3.771 1.00 56.47 95 PHE A CA 1
ATOM 662 C C . PHE A 1 95 ? 45.007 -1.469 -3.216 1.00 56.47 95 PHE A C 1
ATOM 664 O O . PHE A 1 95 ? 45.751 -2.128 -2.490 1.00 56.47 95 PHE A O 1
ATOM 671 N N . GLY A 1 96 ? 45.330 -0.237 -3.610 1.00 59.81 96 GLY A N 1
ATOM 672 C CA . GLY A 1 96 ? 46.629 0.365 -3.325 1.00 59.81 96 GLY A CA 1
ATOM 673 C C . GLY A 1 96 ? 46.595 1.884 -3.301 1.00 59.81 96 GLY A C 1
ATOM 674 O O . GLY A 1 96 ? 47.161 2.524 -4.176 1.00 59.81 96 GLY A O 1
ATOM 675 N N . GLY A 1 97 ? 45.973 2.477 -2.281 1.00 50.22 97 GLY A N 1
ATOM 676 C CA . GLY A 1 97 ? 46.091 3.918 -2.065 1.00 50.22 97 GLY A CA 1
ATOM 677 C C . GLY A 1 97 ? 45.283 4.440 -0.886 1.00 50.22 97 GLY A C 1
ATOM 678 O O . GLY A 1 97 ? 44.147 4.856 -1.062 1.00 50.22 97 GLY A O 1
ATOM 679 N N . GLY A 1 98 ? 45.896 4.461 0.302 1.00 46.44 98 GLY A N 1
ATOM 680 C CA . GLY A 1 98 ? 45.397 5.221 1.454 1.00 46.44 98 GLY A CA 1
ATOM 681 C C . GLY A 1 98 ? 44.902 4.362 2.611 1.00 46.44 98 GLY A C 1
ATOM 682 O O . GLY A 1 98 ? 43.714 4.334 2.916 1.00 46.44 98 GLY A O 1
ATOM 683 N N . GLY A 1 99 ? 45.825 3.664 3.273 1.00 54.38 99 GLY A N 1
ATOM 684 C CA . GLY A 1 99 ? 45.584 3.184 4.626 1.00 54.38 99 GLY A CA 1
ATOM 685 C C . GLY A 1 99 ? 45.671 4.351 5.603 1.00 54.38 99 GLY A C 1
ATOM 686 O O . GLY A 1 99 ? 46.772 4.782 5.903 1.00 54.38 99 GLY A O 1
ATOM 687 N N . ASP A 1 100 ? 44.523 4.806 6.101 1.00 60.06 100 ASP A N 1
ATOM 688 C CA . ASP A 1 100 ? 44.384 5.589 7.336 1.00 60.06 100 ASP A CA 1
ATOM 689 C C . ASP A 1 100 ? 43.009 5.286 7.965 1.00 60.06 100 ASP A C 1
ATOM 691 O O . ASP A 1 100 ? 42.144 6.143 8.111 1.00 60.06 100 ASP A O 1
ATOM 695 N N . PHE A 1 101 ? 42.794 4.024 8.347 1.00 52.56 101 PHE A N 1
ATOM 696 C CA . PHE A 1 101 ? 41.824 3.673 9.391 1.00 52.56 101 PHE A CA 1
ATOM 697 C C . PHE A 1 101 ? 42.606 3.261 10.636 1.00 52.56 101 PHE A C 1
ATOM 699 O O . PHE A 1 101 ? 42.622 2.106 11.057 1.00 52.56 101 PHE A O 1
ATOM 70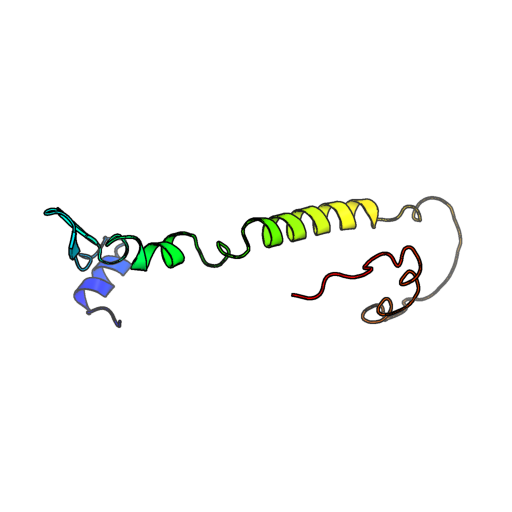6 N N . GLY A 1 102 ? 43.340 4.232 11.177 1.00 52.16 102 GLY A N 1
ATOM 707 C CA . GLY A 1 102 ? 43.955 4.135 12.487 1.00 52.16 102 GLY A CA 1
ATOM 708 C C . GLY A 1 102 ? 42.909 4.345 13.580 1.00 52.16 102 GLY A C 1
ATOM 709 O O . GLY A 1 102 ? 42.329 5.419 13.675 1.00 52.16 102 GLY A O 1
ATOM 710 N N . GLY A 1 103 ? 42.727 3.315 14.408 1.00 54.00 103 GLY A N 1
ATOM 711 C CA . GLY A 1 103 ? 42.514 3.437 15.853 1.00 54.00 103 GLY A CA 1
ATOM 712 C C . GLY A 1 103 ? 41.216 4.086 16.329 1.00 54.00 103 GLY A C 1
ATOM 713 O O . GLY A 1 103 ? 41.160 5.288 16.565 1.00 54.00 103 GLY A O 1
ATOM 714 N N . GLY A 1 104 ? 40.221 3.249 16.606 1.00 43.72 104 GLY A N 1
ATOM 715 C CA . GLY A 1 104 ? 39.094 3.580 17.469 1.00 43.72 104 GLY A CA 1
ATOM 716 C C . GLY A 1 104 ? 38.504 2.291 18.014 1.00 43.72 104 GLY A C 1
ATOM 717 O O . GLY A 1 104 ? 37.681 1.660 17.359 1.00 43.72 104 GLY A O 1
ATOM 718 N N . ASP A 1 105 ? 39.005 1.865 19.163 1.00 44.78 105 ASP A N 1
ATOM 719 C CA . ASP A 1 105 ? 38.426 0.826 19.998 1.00 44.78 105 ASP A CA 1
ATOM 720 C C . ASP A 1 105 ? 37.087 1.310 20.578 1.00 44.78 105 ASP A C 1
ATOM 722 O O . ASP A 1 105 ? 37.030 2.214 21.412 1.00 44.78 105 ASP A O 1
ATOM 726 N N . PHE A 1 106 ? 36.005 0.694 20.108 1.00 46.31 106 PHE A N 1
ATOM 727 C CA . PHE A 1 106 ? 34.709 0.608 20.779 1.00 46.31 106 PHE A CA 1
ATOM 728 C C . PHE A 1 106 ? 34.232 -0.842 20.746 1.00 46.31 106 PHE A C 1
ATOM 730 O O . PHE A 1 106 ? 34.410 -1.501 19.694 1.00 46.31 106 PHE A O 1
#

Secondary structure (DSSP, 8-state):
-PPPHHHHHHHHTT--PPPPEEEETTEEEEGGGSSTTTHHHHT-TTGGGTTHHHHHHHHHHHHHHHHS-TTSSS-----------SS--S--S-S-S---------

Foldseek 3Di:
DDDDPVCVVCVVVVHHDDADWDDAPNDTDHPCVNDDVNVVVVCDPCNVVVCPVVVVVVCVVVVVVVVPDPPPDDDDDDDDPDDDDPDDDPDDDDPDDDPDPDDDDD

pLDDT: mean 72.69, std 17.56, range [41.03, 95.94]